Protein 3N90 (pdb70)

Sequence (145 aa):
AFKGGGPYGQGVTRGQDLSGKDFSGQTLIRQDFKTSILRQANFKGAKLLGASFFDADLTGADLSEADLRGADFSLANVTKVNLTNANLEGATMMGNTSFKGSNITGADFTDVPLRDDQRVYLCKVADGVNATTGNATRDTLLCNL

Radius of gyration: 13.89 Å; Cα contacts (8 Å, |Δi|>4): 445; chains: 1; bounding box: 29×41×28 Å

Organism: Arabidopsis thaliana (NCBI:txid3702)

Nearest PDB structures (foldseek):
  3n90-assembly1_A  TM=1.007E+00  e=9.649E-29  Arabidopsis thaliana
  2f3l-assembly1_A  TM=6.763E-01  e=4.168E-11  Crocosphaera subtropica ATCC 51142
  2j8k-assembly1_A  TM=9.699E-01  e=2.467E-06  Nostoc punctiforme
  4yc5-assembly1_A  TM=8.832E-01  e=1.195E-06  synthetic construct
  4ycq-assembly1_A-2  TM=5.828E-01  e=2.005E-07  synthetic construct

Secondary structure (DSSP, 8-state):
-GGGG----HHHHTT-B-TT-B-TT-B-TT-B-TT-B-TT-B-TT-B-TT-B-TT-B-TT-B-TT-B-TT-B-TT-B-TT-B-TT-B-TT-B--SS-B-TT-B-TT-B-TT----HHHHHHHHHH---B-TTT--BHHHHTTTT-

Structure (mmCIF, N/CA/C/O backbone):
data_3N90
#
_entry.id   3N90
#
_cell.length_a   59.064
_cell.length_b   75.444
_cell.length_c   59.901
_cell.angle_alpha   90.00
_cell.angle_beta   90.00
_cell.angle_gamma   90.00
#
_symmetry.space_group_name_H-M   'C 2 2 21'
#
loop_
_entity.id
_entity.type
_entity.pdbx_description
1 polymer 'Thylakoid lumenal 15 kDa protein 1, chloroplastic'
2 non-polymer 'SULFATE ION'
3 water water
#
loop_
_atom_site.group_PDB
_atom_site.id
_atom_site.type_symbol
_atom_site.label_atom_id
_atom_site.label_alt_id
_atom_site.label_comp_id
_atom_site.label_asym_id
_atom_site.label_entity_id
_atom_site.label_seq_id
_atom_site.pdbx_PDB_ins_code
_atom_site.Cartn_x
_atom_site.Cartn_y
_atom_site.Cartn_z
_atom_site.occupancy
_atom_site.B_iso_or_equiv
_atom_site.auth_seq_id
_atom_site.auth_comp_id
_atom_site.auth_asym_id
_atom_site.auth_atom_id
_atom_site.pdbx_PDB_model_num
ATOM 1 N N . ALA A 1 1 ? 7.993 38.694 11.652 1.00 32.57 81 ALA A N 1
ATOM 2 C CA . ALA A 1 1 ? 8.326 37.755 12.775 1.00 31.55 81 ALA A CA 1
ATOM 3 C C . ALA A 1 1 ? 9.633 37.057 12.450 1.00 30.91 81 ALA A C 1
ATOM 4 O O . ALA A 1 1 ? 9.651 36.014 11.755 1.00 30.80 81 ALA A O 1
ATOM 6 N N . PHE A 1 2 ? 10.724 37.651 12.937 1.00 29.57 82 PHE A N 1
ATOM 7 C CA . PHE A 1 2 ? 12.056 37.213 12.567 1.00 28.58 82 PHE A CA 1
ATOM 8 C C . PHE A 1 2 ? 12.250 35.740 12.898 1.00 28.42 82 PHE A C 1
ATOM 9 O O . PHE A 1 2 ? 12.092 35.337 14.065 1.00 27.07 82 PHE A O 1
ATOM 17 N N . LYS A 1 3 ? 12.577 34.946 11.868 1.00 28.32 83 LYS A N 1
ATOM 18 C CA . LYS A 1 3 ? 12.749 33.482 12.001 1.00 28.70 83 LYS A CA 1
ATOM 19 C C . LYS A 1 3 ? 11.558 32.806 12.690 1.00 28.67 83 LYS A C 1
ATOM 20 O O . LYS A 1 3 ? 11.742 31.868 13.483 1.00 28.71 83 LYS A O 1
ATOM 26 N N . GLY A 1 4 ? 10.351 33.299 12.409 1.00 28.69 84 GLY A N 1
ATOM 27 C CA . GLY A 1 4 ? 9.122 32.762 13.010 1.00 29.39 84 GLY A CA 1
ATOM 28 C C . GLY A 1 4 ? 8.823 33.123 14.465 1.00 30.26 84 GLY A C 1
ATOM 29 O O . GLY A 1 4 ? 7.777 32.740 14.990 1.00 30.75 84 GLY A O 1
ATOM 30 N N . GLY A 1 5 ? 9.730 33.829 15.135 1.00 30.80 85 GLY A N 1
ATOM 31 C CA . GLY A 1 5 ? 9.465 34.276 16.504 1.00 31.22 85 GLY A CA 1
ATOM 32 C C . GLY A 1 5 ? 10.419 33.970 17.657 1.00 31.79 85 GLY A C 1
ATOM 33 O O . GLY A 1 5 ? 10.531 34.772 18.583 1.00 32.98 85 GLY A O 1
ATOM 34 N N . GLY A 1 6 ? 11.089 32.827 17.673 1.00 32.22 86 GLY A N 1
ATOM 35 C CA . GLY A 1 6 ? 11.928 32.541 18.865 1.00 32.38 86 GLY A CA 1
ATOM 36 C C . GLY A 1 6 ? 11.153 32.280 20.164 1.00 31.72 86 GLY A C 1
ATOM 37 O O . GLY A 1 6 ? 9.918 32.234 20.136 1.00 32.23 86 GLY A O 1
ATOM 38 N N . PRO A 1 7 ? 11.845 32.207 21.330 1.00 30.61 87 PRO A N 1
ATOM 39 C CA . PRO A 1 7 ? 13.097 32.852 21.775 1.00 29.53 87 PRO A CA 1
ATOM 40 C C . PRO A 1 7 ? 14.304 32.596 20.898 1.00 28.07 87 PRO A C 1
ATOM 41 O O . PRO A 1 7 ? 14.367 31.590 20.170 1.00 27.73 87 PRO A O 1
ATOM 45 N N . TYR A 1 8 ? 15.250 33.523 20.970 1.00 25.57 88 TYR A N 1
ATOM 46 C CA . TYR A 1 8 ? 16.435 33.471 20.153 1.00 24.17 88 TYR A CA 1
ATOM 47 C C . TYR A 1 8 ? 17.643 33.212 21.025 1.00 22.75 88 TYR A C 1
ATOM 48 O O . TYR A 1 8 ? 17.910 33.967 21.989 1.00 22.14 88 TYR A O 1
ATOM 57 N N . GLY A 1 9 ? 18.404 32.176 20.676 1.00 21.08 89 GLY A N 1
ATOM 58 C CA . GLY A 1 9 ? 19.704 31.948 21.301 1.00 19.79 89 GLY A CA 1
ATOM 59 C C . GLY A 1 9 ? 20.591 33.172 21.115 1.00 19.26 89 GLY A C 1
ATOM 60 O O . GLY A 1 9 ? 20.411 33.920 20.159 1.00 19.79 89 GLY A O 1
ATOM 61 N N . GLN A 1 10 ? 21.554 33.377 22.004 1.00 18.88 90 GLN A N 1
ATOM 62 C CA . GLN A 1 10 ? 22.394 34.589 21.938 1.00 19.30 90 GLN A CA 1
ATOM 63 C C . GLN A 1 10 ? 23.228 34.602 20.650 1.00 19.31 90 GLN A C 1
ATOM 64 O O . GLN A 1 10 ? 23.520 35.675 20.097 1.00 19.06 90 GLN A O 1
ATOM 70 N N . GLY A 1 11 ? 23.560 33.405 20.150 1.00 19.27 91 GLY A N 1
ATOM 71 C CA . GLY A 1 11 ? 24.377 33.294 18.911 1.00 19.33 91 GLY A CA 1
ATOM 72 C C . GLY A 1 11 ? 23.669 33.777 17.660 1.00 20.14 91 GLY A C 1
ATOM 73 O O . GLY A 1 11 ? 24.305 34.054 16.621 1.00 20.34 91 GLY A O 1
ATOM 74 N N . VAL A 1 12 ? 22.349 33.899 17.762 1.00 19.01 92 VAL A N 1
ATOM 75 C CA . VAL A 1 12 ? 21.511 34.310 16.673 1.00 19.56 92 VAL A CA 1
ATOM 76 C C . VAL A 1 12 ? 21.588 35.834 16.501 1.00 18.44 92 VAL A C 1
ATOM 77 O O . VAL A 1 12 ? 21.474 36.349 15.392 1.00 19.36 92 VAL A O 1
ATOM 81 N N . THR A 1 13 ? 21.803 36.538 17.615 1.00 17.08 93 THR A N 1
ATOM 82 C CA . THR A 1 13 ? 21.700 37.984 17.621 1.00 14.84 93 THR A CA 1
ATOM 83 C C . THR A 1 13 ? 23.051 38.701 17.798 1.00 15.05 93 THR A C 1
ATOM 84 O O . THR A 1 13 ? 23.185 39.886 17.444 1.00 16.97 93 THR A O 1
ATOM 88 N N . ARG A 1 14 ? 24.056 38.015 18.322 1.00 14.04 94 ARG A N 1
ATOM 89 C CA . ARG A 1 14 ? 25.309 38.695 18.631 1.00 15.41 94 ARG A CA 1
ATOM 90 C C . ARG A 1 14 ? 26.271 38.745 17.425 1.00 15.24 94 ARG A C 1
ATOM 91 O O . ARG A 1 14 ? 26.553 37.697 16.818 1.00 16.22 94 ARG A O 1
ATOM 99 N N . GLY A 1 15 ? 26.786 39.937 17.109 1.00 14.20 95 GLY A N 1
ATOM 100 C CA . GLY A 1 15 ? 27.762 40.122 16.023 1.00 14.64 95 GLY A CA 1
ATOM 101 C C . GLY A 1 15 ? 27.197 39.641 14.689 1.00 14.77 95 GLY A C 1
ATOM 102 O O . GLY A 1 15 ? 27.893 38.961 13.900 1.00 16.53 95 GLY A O 1
ATOM 103 N N . GLN A 1 16 ? 25.929 39.966 14.458 1.00 13.59 96 GLN A N 1
ATOM 104 C CA . GLN A 1 16 ? 25.240 39.555 13.227 1.00 14.43 96 GLN A CA 1
ATOM 105 C C . GLN A 1 16 ? 24.759 40.750 12.419 1.00 14.95 96 GLN A C 1
ATOM 106 O O . GLN A 1 16 ? 24.527 41.831 12.970 1.00 14.63 96 GLN A O 1
ATOM 112 N N . ASP A 1 17 ? 24.596 40.554 11.106 1.00 14.46 97 ASP A N 1
ATOM 113 C CA . ASP A 1 17 ? 23.953 41.569 10.291 1.00 15.32 97 ASP A CA 1
ATOM 114 C C . ASP A 1 17 ? 22.465 41.294 10.267 1.00 16.12 97 ASP A C 1
ATOM 115 O O . ASP A 1 17 ? 22.017 40.346 9.611 1.00 17.37 97 ASP A O 1
ATOM 120 N N . LEU A 1 18 ? 21.713 42.109 11.013 1.00 14.70 98 LEU A N 1
ATOM 121 C CA . LEU A 1 18 ? 20.290 41.969 11.178 1.00 15.54 98 LEU A CA 1
ATOM 122 C C . LEU A 1 18 ? 19.585 43.222 10.687 1.00 15.46 98 LEU A C 1
ATOM 123 O O . LEU A 1 18 ? 18.503 43.579 11.159 1.00 15.49 98 LEU A O 1
ATOM 128 N N . SER A 1 19 ? 20.173 43.890 9.698 1.00 16.18 99 SER A N 1
ATOM 129 C CA . SER A 1 19 ? 19.516 45.062 9.136 1.00 16.80 99 SER A CA 1
ATOM 130 C C . SER A 1 19 ? 18.103 44.678 8.628 1.00 17.53 99 SER A C 1
ATOM 131 O O . SER A 1 19 ? 17.907 43.583 8.064 1.00 18.53 99 SER A O 1
ATOM 134 N N . GLY A 1 20 ? 17.144 45.566 8.876 1.00 18.10 100 GLY A N 1
ATOM 135 C CA . GLY A 1 20 ? 15.786 45.458 8.363 1.00 19.24 100 GLY A CA 1
ATOM 136 C C . GLY A 1 20 ? 14.993 44.315 8.958 1.00 19.47 100 GLY A C 1
ATOM 137 O O . GLY A 1 20 ? 13.915 43.998 8.446 1.00 20.54 100 GLY A O 1
ATOM 138 N N . LYS A 1 21 ? 15.490 43.695 10.037 1.00 17.86 101 LYS A N 1
ATOM 139 C CA . LYS A 1 21 ? 14.789 42.553 10.611 1.00 17.87 101 LYS A CA 1
ATOM 140 C C . LYS A 1 21 ? 13.671 42.989 11.553 1.00 18.48 101 LYS A C 1
ATOM 141 O O . LYS A 1 21 ? 13.750 44.062 12.198 1.00 17.51 101 LYS A O 1
ATOM 147 N N . ASP A 1 22 ? 12.610 42.182 11.606 1.00 18.44 102 ASP A N 1
ATOM 148 C CA . ASP A 1 22 ? 11.437 42.564 12.390 1.00 18.93 102 ASP A CA 1
ATOM 149 C C . ASP A 1 22 ? 11.360 41.816 13.713 1.00 17.83 102 ASP A C 1
ATOM 150 O O . ASP A 1 22 ? 11.077 40.627 13.765 1.00 17.85 102 ASP A O 1
ATOM 155 N N . PHE A 1 23 ? 11.666 42.536 14.797 1.00 16.89 103 PHE A N 1
ATOM 156 C CA . PHE A 1 23 ? 11.583 42.010 16.139 1.00 15.76 103 PHE A CA 1
ATOM 157 C C . PHE A 1 23 ? 10.419 42.645 16.935 1.00 16.24 103 PHE A C 1
ATOM 158 O O . PHE A 1 23 ? 10.388 42.544 18.155 1.00 14.73 103 PHE A O 1
ATOM 166 N N . SER A 1 24 ? 9.489 43.290 16.244 1.00 16.59 104 SER A N 1
ATOM 167 C CA . SER A 1 24 ? 8.444 44.083 16.918 1.00 17.19 104 SER A CA 1
ATOM 168 C C . SER A 1 24 ? 7.622 43.203 17.867 1.00 18.30 104 SER A C 1
ATOM 169 O O . SER A 1 24 ? 7.273 42.066 17.530 1.00 18.27 104 SER A O 1
ATOM 172 N N . GLY A 1 25 ? 7.372 43.707 19.070 1.00 18.96 105 GLY A N 1
ATOM 173 C CA . GLY A 1 25 ? 6.575 43.001 20.104 1.00 19.48 105 GLY A CA 1
ATOM 174 C C . GLY A 1 25 ? 7.182 41.771 20.765 1.00 19.97 105 GLY A C 1
ATOM 175 O O . GLY A 1 25 ? 6.534 41.107 21.613 1.00 21.12 105 GLY A O 1
ATOM 176 N N . GLN A 1 26 ? 8.415 41.442 20.413 1.00 19.82 106 GLN A N 1
ATOM 177 C CA . GLN A 1 26 ? 9.012 40.214 20.896 0.50 19.08 106 GLN A CA 1
ATOM 178 C C . GLN A 1 26 ? 9.619 40.354 22.263 1.00 19.58 106 GLN A C 1
ATOM 179 O O . GLN A 1 26 ? 10.042 41.450 22.659 1.00 19.29 106 GLN A O 1
ATOM 185 N N . THR A 1 27 ? 9.664 39.232 22.986 1.00 19.73 107 THR A N 1
ATOM 186 C CA . THR A 1 27 ? 10.313 39.176 24.272 1.00 19.52 107 THR A CA 1
ATOM 187 C C . THR A 1 27 ? 11.773 38.898 24.053 1.00 18.00 107 THR A C 1
ATOM 188 O O . THR A 1 27 ? 12.157 37.802 23.604 1.00 18.23 107 THR A O 1
ATOM 192 N N . LEU A 1 28 ? 12.594 39.923 24.334 1.00 15.73 108 LEU A N 1
ATOM 193 C CA . LEU A 1 28 ? 14.032 39.871 24.138 1.00 14.87 108 LEU A CA 1
ATOM 194 C C . LEU A 1 28 ? 14.804 40.335 25.390 1.00 14.78 108 LEU A C 1
ATOM 195 O O . LEU A 1 28 ? 15.785 41.069 25.304 1.00 12.86 108 LEU A O 1
ATOM 200 N N . ILE A 1 29 ? 14.360 39.865 26.545 1.00 13.49 109 ILE A N 1
ATOM 201 C CA . ILE A 1 29 ? 14.982 40.245 27.798 1.00 14.47 109 ILE A CA 1
ATOM 202 C C . ILE A 1 29 ? 16.429 39.793 27.795 1.00 12.97 109 ILE A C 1
ATOM 203 O O . ILE A 1 29 ? 16.724 38.619 27.580 1.00 13.74 109 ILE A O 1
ATOM 208 N N . ARG A 1 30 ? 17.356 40.727 28.012 1.00 12.25 110 ARG A N 1
ATOM 209 C CA . ARG A 1 30 ? 18.774 40.405 28.072 1.00 11.50 110 ARG A CA 1
ATOM 210 C C . ARG A 1 30 ? 19.334 39.727 26.799 1.00 10.91 110 ARG A C 1
ATOM 211 O O . ARG A 1 30 ? 20.365 39.099 26.845 1.00 14.18 110 ARG A O 1
ATOM 219 N N . GLN A 1 31 ? 18.643 39.954 25.686 1.00 11.75 111 GLN A N 1
ATOM 220 C CA . GLN A 1 31 ? 19.155 39.558 24.370 1.00 11.85 111 GLN A CA 1
ATOM 221 C C . GLN A 1 31 ? 20.489 40.273 24.088 1.00 12.30 111 GLN A C 1
ATOM 222 O O . GLN A 1 31 ? 20.654 41.488 24.387 1.00 12.03 111 GLN A O 1
ATOM 228 N N . ASP A 1 32 ? 21.440 39.517 23.519 1.00 12.30 112 ASP A N 1
ATOM 229 C CA . AS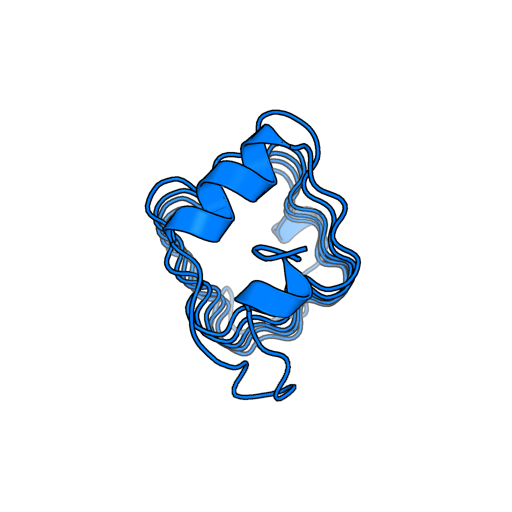P A 1 32 ? 22.784 40.013 23.232 1.00 12.57 112 ASP A CA 1
ATOM 230 C C . ASP A 1 32 ? 22.838 40.455 21.747 1.00 11.48 112 ASP A C 1
ATOM 231 O O . ASP A 1 32 ? 22.945 39.637 20.853 1.00 12.91 112 ASP A O 1
ATOM 236 N N . PHE A 1 33 ? 22.731 41.750 21.508 1.00 10.26 113 PHE A N 1
ATOM 237 C CA . PHE A 1 33 ? 22.953 42.309 20.170 1.00 9.83 113 PHE A CA 1
ATOM 238 C C . PHE A 1 33 ? 24.288 43.062 20.100 1.00 9.74 113 PHE A C 1
ATOM 239 O O . PHE A 1 33 ? 24.437 43.981 19.266 1.00 9.93 113 PHE A O 1
ATOM 247 N N . LYS A 1 34 ? 25.259 42.702 20.944 1.00 10.09 114 LYS A N 1
ATOM 248 C CA . LYS A 1 34 ? 26.564 43.368 20.891 1.00 10.66 114 LYS A CA 1
ATOM 249 C C . LYS A 1 34 ? 27.160 43.312 19.479 1.00 10.88 114 LYS A C 1
ATOM 250 O O . LYS A 1 34 ? 27.193 42.241 18.870 1.00 10.46 114 LYS A O 1
ATOM 256 N N . THR A 1 35 ? 27.593 44.475 19.007 1.00 11.22 115 THR A N 1
ATOM 257 C CA . THR A 1 35 ? 28.268 44.687 17.719 1.00 11.44 115 THR A CA 1
ATOM 258 C C . THR A 1 35 ? 27.480 44.051 16.557 1.00 11.74 115 THR A C 1
ATOM 259 O O . THR A 1 35 ? 28.074 43.560 15.572 1.00 11.62 115 THR A O 1
ATOM 263 N N . SER A 1 36 ? 26.150 44.069 16.676 1.00 10.39 116 SER A N 1
ATOM 264 C CA . SER A 1 36 ? 25.332 43.716 15.517 1.00 9.95 116 SER A CA 1
ATOM 265 C C . SER A 1 36 ? 24.960 44.929 14.676 1.00 10.08 116 SER A C 1
ATOM 266 O O . SER A 1 36 ? 24.981 46.076 15.141 1.00 9.46 116 SER A O 1
ATOM 269 N N . ILE A 1 37 ? 24.610 44.663 13.403 1.00 9.21 117 ILE A N 1
ATOM 270 C CA . ILE A 1 37 ? 24.081 45.703 12.538 1.00 10.67 117 ILE A CA 1
ATOM 271 C C . ILE A 1 37 ? 22.565 45.572 12.547 1.00 10.86 117 ILE A C 1
ATOM 272 O O . ILE A 1 37 ? 22.007 44.504 12.254 1.00 10.51 117 ILE A O 1
ATOM 277 N N . LEU A 1 38 ? 21.905 46.644 12.957 1.00 10.30 118 LEU A N 1
ATOM 278 C CA . LEU A 1 38 ? 20.463 46.672 13.162 1.00 10.28 118 LEU A CA 1
ATOM 279 C C . LEU A 1 38 ? 19.811 47.855 12.449 1.00 11.37 118 LEU A C 1
ATOM 280 O O . LEU A 1 38 ? 18.809 48.418 12.936 1.00 12.51 118 LEU A O 1
ATOM 285 N N . ARG A 1 39 ? 20.422 48.284 11.327 1.00 12.26 119 ARG A N 1
ATOM 286 C CA . ARG A 1 39 ? 19.888 49.414 10.597 1.00 14.39 119 ARG A CA 1
ATOM 287 C C . ARG A 1 39 ? 18.490 49.076 10.123 1.00 13.73 119 ARG A C 1
ATOM 288 O O . ARG A 1 39 ? 18.242 47.966 9.593 1.00 15.17 119 ARG A O 1
ATOM 296 N N . GLN A 1 40 ? 17.595 50.029 10.344 1.00 15.38 120 GLN A N 1
ATOM 297 C CA . GLN A 1 40 ? 16.167 49.897 10.022 1.00 17.10 120 GLN A CA 1
ATOM 298 C C . GLN A 1 40 ? 15.445 48.723 10.680 1.00 16.67 120 GLN A C 1
ATOM 299 O O . GLN A 1 40 ? 14.390 48.303 10.198 1.00 17.52 120 GLN A O 1
ATOM 305 N N . ALA A 1 41 ? 16.007 48.162 11.754 1.00 15.81 121 ALA A N 1
ATOM 306 C CA . ALA A 1 41 ? 15.381 47.026 12.416 1.00 14.88 121 ALA A CA 1
ATOM 307 C C . ALA A 1 41 ? 14.141 47.532 13.120 1.00 14.19 121 ALA A C 1
ATOM 308 O O . ALA A 1 41 ? 14.093 48.687 13.523 1.00 14.22 121 ALA A O 1
ATOM 310 N N . ASN A 1 42 ? 13.163 46.650 13.282 1.00 14.75 122 ASN A N 1
ATOM 311 C CA . ASN A 1 42 ? 11.918 46.972 13.961 1.00 14.42 122 ASN A CA 1
ATOM 312 C C . ASN A 1 42 ? 11.848 46.334 15.345 1.00 13.98 122 ASN A C 1
ATOM 313 O O . ASN A 1 42 ? 11.702 45.112 15.476 1.00 13.68 122 ASN A O 1
ATOM 318 N N . PHE A 1 43 ? 12.012 47.156 16.385 1.00 13.01 123 PHE A N 1
ATOM 319 C CA . PHE A 1 43 ? 11.820 46.701 17.775 1.00 13.09 123 PHE A CA 1
ATOM 320 C C . PHE A 1 43 ? 10.601 47.352 18.424 1.00 13.32 123 PHE A C 1
ATOM 321 O O . PHE A 1 43 ? 10.555 47.472 19.633 1.00 12.88 123 PHE A O 1
ATOM 329 N N . LYS A 1 44 ? 9.632 47.795 17.630 1.00 13.84 124 LYS A N 1
ATOM 330 C CA . LYS A 1 44 ? 8.509 48.543 18.224 1.00 14.77 124 LYS A CA 1
ATOM 331 C C . LYS A 1 44 ? 7.808 47.704 19.283 1.00 14.86 124 LYS A C 1
ATOM 332 O O . LYS A 1 44 ? 7.452 46.558 19.016 1.00 15.77 124 LYS A O 1
ATOM 338 N N . GLY A 1 45 ? 7.670 48.243 20.492 1.00 15.17 125 GLY A N 1
ATOM 339 C CA . GLY A 1 45 ? 7.035 47.528 21.616 1.00 14.83 125 GLY A CA 1
ATOM 340 C C . GLY A 1 45 ? 7.713 46.262 22.081 1.00 15.56 125 GLY A C 1
ATOM 341 O O . GLY A 1 45 ? 7.104 45.449 22.802 1.00 16.23 125 GLY A O 1
ATOM 342 N N . ALA A 1 46 ? 8.971 46.053 21.664 1.00 15.00 126 ALA A N 1
ATOM 343 C CA . ALA A 1 46 ? 9.714 44.903 22.130 1.00 14.73 126 ALA A CA 1
ATOM 344 C C . ALA A 1 46 ? 10.046 45.027 23.627 1.00 15.27 126 ALA A C 1
ATOM 345 O O . ALA A 1 46 ? 10.113 46.135 24.181 1.00 15.07 126 ALA A O 1
ATOM 347 N N . LYS A 1 47 ? 10.232 43.888 24.276 1.00 15.92 127 LYS A N 1
ATOM 348 C CA . LYS A 1 47 ? 10.628 43.878 25.669 1.00 15.77 127 LYS A CA 1
ATOM 349 C C . LYS A 1 47 ? 12.115 43.549 25.714 1.00 15.48 127 LYS A C 1
ATOM 350 O O . LYS A 1 47 ? 12.559 42.416 25.435 1.00 16.42 127 LYS A O 1
ATOM 356 N N . LEU A 1 48 ? 12.901 44.584 26.015 1.00 14.00 128 LEU A N 1
ATOM 357 C CA . LEU A 1 48 ? 14.353 44.497 25.912 1.00 12.14 128 LEU A CA 1
ATOM 358 C C . LEU A 1 48 ? 15.047 44.852 27.243 1.00 12.73 128 LEU A C 1
ATOM 359 O O . LEU A 1 48 ? 16.167 45.400 27.262 1.00 11.73 128 LEU A O 1
ATOM 364 N N . LEU A 1 49 ? 14.386 44.547 28.356 1.00 12.42 129 LEU A N 1
ATOM 365 C CA . LEU A 1 49 ? 15.009 44.790 29.627 1.00 13.37 129 LEU A CA 1
ATOM 366 C C . LEU A 1 49 ? 16.408 44.166 29.670 1.00 12.97 129 LEU A C 1
ATOM 367 O O . LEU A 1 49 ? 16.566 42.970 29.413 1.00 14.19 129 LEU A O 1
ATOM 372 N N . GLY A 1 50 ? 17.423 44.961 29.988 1.00 11.23 130 GLY A N 1
ATOM 373 C CA . GLY A 1 50 ? 18.794 44.390 30.209 1.00 12.39 130 GLY A CA 1
ATOM 374 C C . GLY A 1 50 ? 19.502 43.902 28.933 1.00 10.70 130 GLY A C 1
ATOM 375 O O . GLY A 1 50 ? 20.605 43.341 29.001 1.00 12.86 130 GLY A O 1
ATOM 376 N N . ALA A 1 51 ? 18.898 44.195 27.779 1.00 11.29 131 ALA A N 1
ATOM 377 C CA . ALA A 1 51 ? 19.480 43.782 26.472 1.00 11.52 131 ALA A CA 1
ATOM 378 C C . ALA A 1 51 ? 20.786 44.534 26.240 1.00 11.99 131 ALA A C 1
ATOM 379 O O . ALA A 1 51 ? 20.946 45.641 26.762 1.00 13.03 131 ALA A O 1
ATOM 381 N N . SER A 1 52 ? 21.720 43.966 25.467 1.00 11.37 132 SER A N 1
ATOM 382 C CA . SER A 1 52 ? 22.959 44.670 25.146 1.00 11.09 132 SER A CA 1
ATOM 383 C C . SER A 1 52 ? 22.907 45.121 23.686 1.00 10.51 132 SER A C 1
ATOM 384 O O . SER A 1 52 ? 22.741 44.281 22.800 1.00 10.93 132 SER A O 1
ATOM 387 N N . PHE A 1 53 ? 23.035 46.417 23.479 1.00 9.49 133 PHE A N 1
ATOM 388 C CA . PHE A 1 53 ? 23.287 47.003 22.106 1.00 9.46 133 PHE A CA 1
ATOM 389 C C . PHE A 1 53 ? 24.703 47.598 22.072 1.00 8.96 133 PHE A C 1
ATOM 390 O O . PHE A 1 53 ? 24.980 48.529 21.311 1.00 10.38 133 PHE A O 1
ATOM 398 N N . PHE A 1 54 ? 25.601 47.002 22.850 1.00 9.31 134 PHE A N 1
ATOM 399 C CA . PHE A 1 54 ? 26.960 47.499 22.985 1.00 10.07 134 PHE A CA 1
ATOM 400 C C . PHE A 1 54 ? 27.656 47.575 21.605 1.00 10.51 134 PHE A C 1
ATOM 401 O O . PHE A 1 54 ? 27.854 46.548 20.963 1.00 10.76 134 PHE A O 1
ATOM 409 N N . ASP A 1 55 ? 27.993 48.783 21.160 1.00 11.42 135 ASP A N 1
ATOM 410 C CA . ASP A 1 55 ? 28.632 48.980 19.841 1.00 11.53 135 ASP A CA 1
ATOM 411 C C . ASP A 1 55 ? 27.804 48.426 18.673 1.00 11.05 135 ASP A C 1
ATOM 412 O O . ASP A 1 55 ? 28.384 48.107 17.615 1.00 11.48 135 ASP A O 1
ATOM 417 N N . ALA A 1 56 ? 26.491 48.291 18.857 1.00 10.85 136 ALA A N 1
ATOM 418 C CA . ALA A 1 56 ? 25.577 47.992 17.740 1.00 10.02 136 ALA A CA 1
ATOM 419 C C . ALA A 1 56 ? 25.339 49.208 16.855 1.00 10.29 136 ALA A C 1
ATOM 420 O O . ALA A 1 56 ? 25.532 50.350 17.267 1.00 12.34 136 ALA A O 1
ATOM 422 N N . ASP A 1 57 ? 24.914 48.957 15.627 1.00 10.58 137 ASP A N 1
ATOM 423 C CA . ASP A 1 57 ? 24.499 50.038 14.739 1.00 10.63 137 ASP A CA 1
ATOM 424 C C . ASP A 1 57 ? 23.000 50.005 14.597 1.00 10.68 137 ASP A C 1
ATOM 425 O O . ASP A 1 57 ? 22.425 49.097 13.989 1.00 9.91 137 ASP A O 1
ATOM 430 N N . LEU A 1 58 ? 22.352 50.992 15.213 1.00 11.12 138 LEU A N 1
ATOM 431 C CA . LEU A 1 58 ? 20.889 51.021 15.255 1.00 12.10 138 LEU A CA 1
ATOM 432 C C . LEU A 1 58 ? 20.286 52.023 14.271 1.00 12.55 138 LEU A C 1
ATOM 433 O O . LEU A 1 58 ? 19.091 52.351 14.358 1.00 12.14 138 LEU A O 1
ATOM 438 N N . THR A 1 59 ? 21.103 52.518 13.348 1.00 11.51 139 THR A N 1
ATOM 439 C CA . THR A 1 59 ? 20.694 53.647 12.532 1.00 12.80 139 THR A CA 1
ATOM 440 C C . THR A 1 59 ? 19.305 53.425 11.916 1.00 12.46 139 THR A C 1
ATOM 441 O O . THR A 1 59 ? 19.071 52.394 11.266 1.00 13.32 139 THR A O 1
ATOM 445 N N . GLY A 1 60 ? 18.374 54.349 12.158 1.00 12.26 140 GLY A N 1
ATOM 446 C CA . GLY A 1 60 ? 17.017 54.226 11.578 1.00 13.97 140 GLY A CA 1
ATOM 447 C 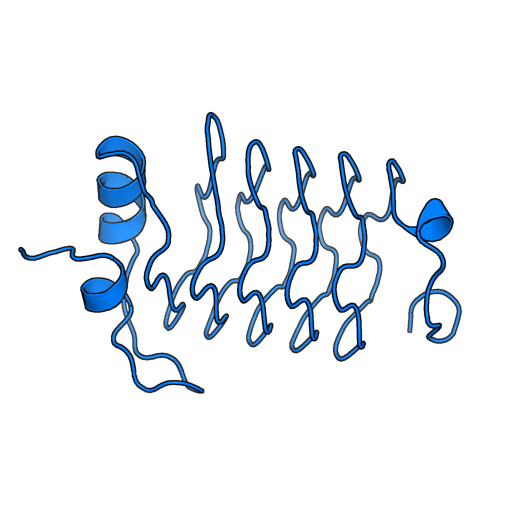C . GLY A 1 60 ? 16.072 53.180 12.150 1.00 13.88 140 GLY A C 1
ATOM 448 O O . GLY A 1 60 ? 14.971 52.944 11.600 1.00 13.86 140 GLY A O 1
ATOM 449 N N . ALA A 1 61 ? 16.500 52.539 13.244 1.00 13.33 141 ALA A N 1
ATOM 450 C CA . ALA A 1 61 ? 15.690 51.501 13.870 1.00 13.42 141 ALA A CA 1
ATOM 451 C C . ALA A 1 61 ? 14.453 52.119 14.522 1.00 13.83 141 ALA A C 1
ATOM 452 O O . ALA A 1 61 ? 14.475 53.297 14.901 1.00 16.07 141 ALA A O 1
ATOM 454 N N . ASP A 1 62 ? 13.403 51.320 14.660 1.00 14.41 142 ASP A N 1
ATOM 455 C CA . ASP A 1 62 ? 12.219 51.687 15.453 1.00 15.44 142 ASP A CA 1
ATOM 456 C C . ASP A 1 62 ? 12.255 51.048 16.846 1.00 15.34 142 ASP A C 1
ATOM 457 O O . ASP A 1 62 ? 12.041 49.845 17.003 1.00 15.41 142 ASP A O 1
ATOM 462 N N . LEU A 1 63 ? 12.594 51.839 17.856 1.00 14.55 143 LEU A N 1
ATOM 463 C CA . LEU A 1 63 ? 12.495 51.362 19.234 1.00 14.11 143 LEU A CA 1
ATOM 464 C C . LEU A 1 63 ? 11.285 52.000 19.997 1.00 14.09 143 LEU A C 1
ATOM 465 O O . LEU A 1 63 ? 11.243 52.029 21.241 1.00 15.41 143 LEU A O 1
ATOM 470 N N . SER A 1 64 ? 10.338 52.540 19.242 1.00 14.82 144 SER A N 1
ATOM 471 C CA . SER A 1 64 ? 9.184 53.224 19.860 1.00 16.07 144 SER A CA 1
ATOM 472 C C . SER A 1 64 ? 8.424 52.262 20.773 1.00 16.21 144 SER A C 1
ATOM 473 O O . SER A 1 64 ? 8.312 51.075 20.462 1.00 17.07 144 SER A O 1
ATOM 476 N N . GLU A 1 65 ? 8.011 52.762 21.934 1.00 16.60 145 GLU A N 1
ATOM 477 C CA . GLU A 1 65 ? 7.272 51.991 22.947 1.00 18.31 145 GLU A CA 1
ATOM 478 C C . GLU A 1 65 ? 7.993 50.735 23.474 1.00 17.97 145 GLU A C 1
ATOM 479 O O . GLU A 1 65 ? 7.388 49.860 24.119 1.00 18.22 145 GLU A O 1
ATOM 485 N N . ALA A 1 66 ? 9.293 50.642 23.204 1.00 16.71 146 ALA A N 1
ATOM 486 C CA . ALA A 1 66 ? 10.087 49.546 23.726 1.00 15.89 146 ALA A CA 1
ATOM 487 C C . ALA A 1 66 ? 10.366 49.678 25.222 1.00 15.69 146 ALA A C 1
ATOM 488 O O . ALA A 1 66 ? 10.523 50.789 25.741 1.00 16.12 146 ALA A O 1
ATOM 490 N N . ASP A 1 67 ? 10.443 48.536 25.905 1.00 14.99 147 ASP A N 1
ATOM 491 C CA . ASP A 1 67 ? 10.950 48.452 27.267 1.00 14.69 147 ASP A CA 1
ATOM 492 C C . ASP A 1 67 ? 12.454 48.254 27.193 1.00 13.63 147 ASP A C 1
ATOM 493 O O . ASP A 1 67 ? 12.924 47.181 26.847 1.00 13.62 147 ASP A O 1
ATOM 498 N N . LEU A 1 68 ? 13.219 49.328 27.446 1.00 13.13 148 LEU A N 1
ATOM 499 C CA . LEU A 1 68 ? 14.688 49.312 27.377 1.00 13.10 148 LEU A CA 1
ATOM 500 C C . LEU A 1 68 ? 15.322 49.488 28.764 1.00 13.21 148 LEU A C 1
ATOM 501 O O . LEU A 1 68 ? 16.468 49.888 28.881 1.00 12.87 148 LEU A O 1
ATOM 506 N N . ARG A 1 69 ? 14.571 49.195 29.829 1.00 13.34 149 ARG A N 1
ATOM 507 C CA . ARG A 1 69 ? 15.133 49.365 31.159 1.00 14.24 149 ARG A CA 1
ATOM 508 C C . ARG A 1 69 ? 16.423 48.590 31.328 1.00 13.29 149 ARG A C 1
ATOM 509 O O . ARG A 1 69 ? 16.499 47.376 31.057 1.00 13.30 149 ARG A O 1
ATOM 517 N N . GLY A 1 70 ? 17.479 49.277 31.759 1.00 12.55 150 GLY A N 1
ATOM 518 C CA . GLY A 1 70 ? 18.752 48.666 32.044 1.00 12.47 150 GLY A CA 1
ATOM 519 C C . GLY A 1 70 ? 19.543 48.183 30.813 1.00 11.78 150 GLY A C 1
ATOM 520 O O . GLY A 1 70 ? 20.590 47.522 30.943 1.00 13.31 150 GLY A O 1
ATOM 521 N N . ALA A 1 71 ? 19.045 48.524 29.621 1.00 11.37 151 ALA A 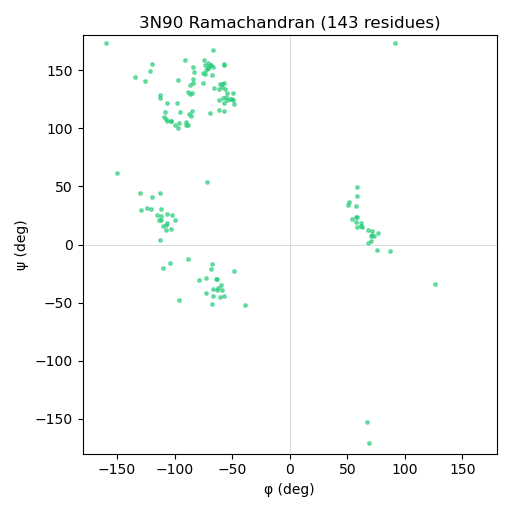N 1
ATOM 522 C CA . ALA A 1 71 ? 19.762 48.115 28.401 1.00 11.46 151 ALA A CA 1
ATOM 523 C C . ALA A 1 71 ? 21.048 48.892 28.248 1.00 12.29 151 ALA A C 1
ATOM 524 O O . ALA A 1 71 ? 21.160 50.030 28.742 1.00 12.84 151 ALA A O 1
ATOM 526 N N . ASP A 1 72 ? 21.991 48.301 27.513 1.00 12.84 152 ASP A N 1
ATOM 527 C CA . ASP A 1 72 ? 23.286 48.955 27.328 1.00 12.06 152 ASP A CA 1
ATOM 528 C C . ASP A 1 72 ? 23.410 49.473 25.899 1.00 12.93 152 ASP A C 1
ATOM 529 O O . ASP A 1 72 ? 23.453 48.669 24.957 1.00 11.30 152 ASP A O 1
ATOM 534 N N . PHE A 1 73 ? 23.462 50.798 25.744 1.00 11.65 153 PHE A N 1
ATOM 535 C CA . PHE A 1 73 ? 23.659 51.380 24.433 1.00 12.51 153 PHE A CA 1
ATOM 536 C C . PHE A 1 73 ? 25.077 51.970 24.315 1.00 12.07 153 PHE A C 1
ATOM 537 O O . PHE A 1 73 ? 25.343 52.768 23.421 1.00 12.19 153 PHE A O 1
ATOM 545 N N . SER A 1 74 ? 25.972 51.587 25.211 1.00 11.54 154 SER A N 1
ATOM 546 C CA . SER A 1 74 ? 27.325 52.164 25.165 1.00 12.10 154 SER A CA 1
ATOM 547 C C . SER A 1 74 ? 27.928 51.930 23.788 1.00 11.85 154 SER A C 1
ATOM 548 O O . SER A 1 74 ? 27.835 50.831 23.272 1.00 11.41 154 SER A O 1
ATOM 551 N N . LEU A 1 75 ? 28.524 52.984 23.228 1.00 12.27 155 LEU A N 1
ATOM 552 C CA . LEU A 1 75 ? 29.242 52.938 21.920 1.00 12.69 155 LEU A CA 1
ATOM 553 C C . LEU A 1 75 ? 28.331 52.697 20.722 1.00 13.43 155 LEU A C 1
ATOM 554 O O . LEU A 1 75 ? 28.823 52.589 19.587 1.00 13.88 155 LEU A O 1
ATOM 559 N N . ALA A 1 76 ? 27.028 52.575 20.958 1.00 13.35 156 ALA A N 1
ATOM 560 C CA . ALA A 1 76 ? 26.095 52.310 19.865 1.00 12.74 156 ALA A CA 1
ATOM 561 C C . ALA A 1 76 ? 25.892 53.536 18.981 1.00 13.79 156 ALA A C 1
ATOM 562 O O . ALA A 1 76 ? 25.968 54.703 19.440 1.00 13.17 156 ALA A O 1
ATOM 564 N N . ASN A 1 77 ? 25.617 53.247 17.718 1.00 13.24 157 ASN A N 1
ATOM 565 C CA . ASN A 1 77 ? 25.144 54.248 16.766 1.00 14.36 157 ASN A CA 1
ATOM 566 C C . ASN A 1 77 ? 23.610 54.257 16.832 1.00 13.39 157 ASN A C 1
ATOM 567 O O . ASN A 1 77 ? 22.949 53.363 16.314 1.00 14.11 157 ASN A O 1
ATOM 572 N N . VAL A 1 78 ? 23.065 55.256 17.501 1.00 14.21 158 VAL A N 1
ATOM 573 C CA . VAL A 1 78 ? 21.630 55.380 17.687 1.00 14.88 158 VAL A CA 1
ATOM 574 C C . VAL A 1 78 ? 21.134 56.598 16.916 1.00 16.00 158 VAL A C 1
ATOM 575 O O . VAL A 1 78 ? 20.350 57.405 17.423 1.00 16.60 158 VAL A O 1
ATOM 579 N N . THR A 1 79 ? 21.621 56.746 15.688 1.00 15.71 159 THR A N 1
ATOM 580 C CA . THR A 1 79 ? 21.246 57.903 14.874 1.00 17.01 159 THR A CA 1
ATOM 581 C C . THR A 1 79 ? 19.920 57.648 14.175 1.00 17.05 159 THR A C 1
ATOM 582 O O . THR A 1 79 ? 19.671 56.556 13.675 1.00 15.91 159 THR A O 1
ATOM 586 N N . LYS A 1 80 ? 19.056 58.664 14.133 1.00 17.55 160 LYS A N 1
ATOM 587 C CA . LYS A 1 80 ? 17.781 58.563 13.392 1.00 19.08 160 LYS A CA 1
ATOM 588 C C . LYS A 1 80 ? 16.870 57.402 13.837 1.00 17.56 160 LYS A C 1
ATOM 589 O O . LYS A 1 80 ? 16.113 56.831 13.047 1.00 18.68 160 LYS A O 1
ATOM 595 N N . VAL A 1 81 ? 16.932 57.108 15.125 1.00 16.43 161 VAL A N 1
ATOM 596 C CA . VAL A 1 81 ? 16.186 56.018 15.719 1.00 16.34 161 VAL A CA 1
ATOM 597 C C . VAL A 1 81 ? 14.931 56.615 16.314 1.00 16.67 161 VAL A C 1
ATOM 598 O O . VAL A 1 81 ? 14.978 57.697 16.882 1.00 17.35 161 VA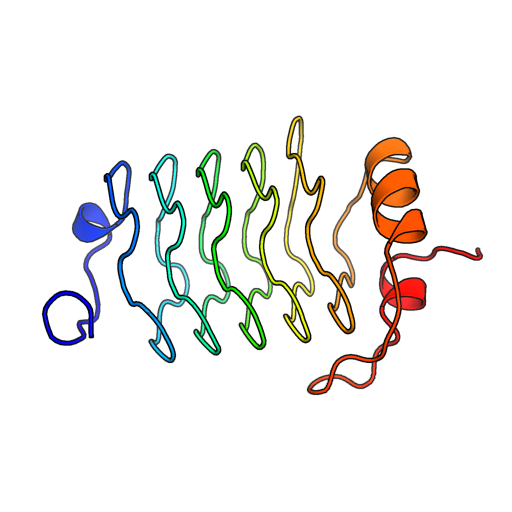L A O 1
ATOM 602 N N . ASN A 1 82 ? 13.818 55.899 16.194 1.00 16.31 162 ASN A N 1
ATOM 603 C CA . ASN A 1 82 ? 12.599 56.327 16.832 1.00 16.84 162 ASN A CA 1
ATOM 604 C C . ASN A 1 82 ? 12.552 55.778 18.250 1.00 16.19 162 ASN A C 1
ATOM 605 O O . ASN A 1 82 ? 12.507 54.554 18.460 1.00 16.74 162 ASN A O 1
ATOM 610 N N . LEU A 1 83 ? 12.644 56.685 19.223 1.00 15.54 163 LEU A N 1
ATOM 611 C CA . LEU A 1 83 ? 12.543 56.306 20.622 1.00 15.25 163 LEU A CA 1
ATOM 612 C C . LEU A 1 83 ? 11.282 56.867 21.332 1.00 15.99 163 LEU A C 1
ATOM 613 O O . LEU A 1 83 ? 11.239 56.933 22.562 1.00 15.74 163 LEU A O 1
ATOM 618 N N . THR A 1 84 ? 10.280 57.215 20.539 1.00 17.70 164 THR A N 1
ATOM 619 C CA . THR A 1 84 ? 9.018 57.740 21.070 1.00 18.90 164 THR A CA 1
ATOM 620 C C . THR A 1 84 ? 8.453 56.753 22.085 1.00 18.92 164 THR A C 1
ATOM 621 O O . THR A 1 84 ? 8.282 55.551 21.776 1.00 17.88 164 THR A O 1
ATOM 625 N N . ASN A 1 85 ? 8.210 57.256 23.296 1.00 19.76 165 ASN A N 1
ATOM 626 C CA . ASN A 1 85 ? 7.653 56.502 24.411 1.00 19.74 165 ASN A CA 1
ATOM 627 C C . ASN A 1 85 ? 8.483 55.312 24.915 1.00 19.11 165 ASN A C 1
ATOM 628 O O . ASN A 1 85 ? 7.980 54.465 25.657 1.00 19.46 165 ASN A O 1
ATOM 633 N N . ALA A 1 86 ? 9.755 55.258 24.536 1.00 17.41 166 ALA A N 1
ATOM 634 C CA . ALA A 1 86 ? 10.607 54.182 24.953 1.00 16.20 166 ALA A CA 1
ATOM 635 C C . ALA A 1 86 ? 10.990 54.403 26.409 1.00 16.24 166 ALA A C 1
ATOM 636 O O . ALA A 1 86 ? 11.244 55.556 26.839 1.00 17.46 166 ALA A O 1
ATOM 638 N N . ASN A 1 87 ? 11.005 53.331 27.176 1.00 14.58 167 ASN A N 1
ATOM 639 C CA . ASN A 1 87 ? 11.434 53.420 28.566 1.00 16.01 167 ASN A CA 1
ATOM 640 C C . ASN A 1 87 ? 12.912 53.027 28.717 1.00 14.77 167 ASN A C 1
ATOM 641 O O . ASN A 1 87 ? 13.285 51.849 28.610 1.00 14.92 167 ASN A O 1
ATOM 646 N N . LEU A 1 88 ? 13.789 54.027 28.900 1.00 14.60 168 LEU A N 1
ATOM 647 C CA . LEU A 1 88 ? 15.207 53.720 29.121 1.00 14.20 168 LEU A CA 1
ATOM 648 C C . LEU A 1 88 ? 15.642 53.760 30.578 1.00 15.61 168 LEU A C 1
ATOM 649 O O . LEU A 1 88 ? 16.817 53.907 30.865 1.00 14.31 168 LEU A O 1
ATOM 654 N N . GLU A 1 89 ? 14.688 53.635 31.508 1.00 15.98 169 GLU A N 1
ATOM 655 C CA . GLU A 1 89 ? 15.060 53.747 32.912 1.00 17.97 169 GLU A CA 1
ATOM 656 C C . GLU A 1 89 ? 16.277 52.884 33.253 1.00 17.31 169 GLU A C 1
ATOM 657 O O . GLU A 1 89 ? 16.282 51.648 33.053 1.00 17.16 169 GLU A O 1
ATOM 663 N N . GLY A 1 90 ? 17.345 53.525 33.738 1.00 16.39 170 GLY A N 1
ATOM 664 C CA . GLY A 1 90 ? 18.539 52.816 34.176 1.00 16.57 170 GLY A CA 1
ATOM 665 C C . GLY A 1 90 ? 19.417 52.180 33.103 1.00 16.71 170 GLY A C 1
ATOM 666 O O . GLY A 1 90 ? 20.306 51.362 33.393 1.00 17.36 170 GLY A O 1
ATOM 667 N N . ALA A 1 91 ? 19.139 52.533 31.862 1.00 16.10 171 ALA A N 1
ATOM 668 C CA . ALA A 1 91 ? 20.026 52.130 30.761 1.00 15.61 171 ALA A CA 1
ATOM 669 C C . ALA A 1 91 ? 21.391 52.818 30.861 1.00 17.09 171 ALA A C 1
ATOM 670 O O . ALA A 1 91 ? 21.572 53.770 31.659 1.00 16.84 171 ALA A O 1
ATOM 672 N N . THR A 1 92 ? 22.353 52.329 30.082 1.00 16.96 172 THR A N 1
ATOM 673 C CA . THR A 1 92 ? 23.670 52.989 29.980 1.00 18.47 172 THR A CA 1
ATOM 674 C C . THR A 1 92 ? 23.972 53.384 28.553 1.00 17.97 172 THR A C 1
ATOM 675 O O . THR A 1 92 ? 23.492 52.726 27.638 1.00 17.77 172 THR A O 1
ATOM 679 N N . MET A 1 93 ? 24.733 54.472 28.376 1.00 16.74 173 MET A N 1
ATOM 680 C CA . MET A 1 93 ? 25.110 54.944 27.052 1.00 16.62 173 MET A CA 1
ATOM 681 C C . MET A 1 93 ? 26.462 55.645 27.139 1.00 17.24 173 MET A C 1
ATOM 682 O O . MET A 1 93 ? 26.574 56.827 26.851 1.00 16.99 173 MET A O 1
ATOM 687 N N . MET A 1 94 ? 27.482 54.884 27.539 1.00 17.00 174 MET A N 1
ATOM 688 C CA . MET A 1 94 ? 28.864 55.394 27.645 1.00 18.38 174 MET A CA 1
ATOM 689 C C . MET A 1 94 ? 29.602 55.633 26.337 1.00 18.57 174 MET A C 1
ATOM 690 O O . MET A 1 94 ? 29.320 55.016 25.284 1.00 16.28 174 MET A O 1
ATOM 695 N N . GLY A 1 95 ? 30.561 56.548 26.420 1.00 18.43 175 GLY A N 1
ATOM 696 C CA . GLY A 1 95 ? 31.444 56.846 25.292 1.00 19.82 175 GLY A CA 1
ATOM 697 C C . GLY A 1 95 ? 30.765 57.497 24.107 1.00 21.10 175 GLY A C 1
ATOM 698 O O . GLY A 1 95 ? 29.761 58.186 24.246 1.00 20.66 175 GLY A O 1
ATOM 699 N N . ASN A 1 96 ? 31.365 57.252 22.952 1.00 22.77 176 ASN A N 1
ATOM 700 C CA . ASN A 1 96 ? 31.021 57.804 21.655 1.00 24.99 176 ASN A CA 1
ATOM 701 C C . ASN A 1 96 ? 29.721 57.260 21.065 1.00 25.07 176 ASN A C 1
ATOM 702 O O . ASN A 1 96 ? 29.714 56.770 19.929 1.00 26.25 176 ASN A O 1
ATOM 707 N N . THR A 1 97 ? 28.641 57.351 21.821 1.00 25.65 177 THR A N 1
ATOM 708 C CA . THR A 1 97 ? 27.314 56.950 21.344 1.00 26.24 177 THR A CA 1
ATOM 709 C C . THR A 1 97 ? 26.761 58.176 20.639 1.00 26.14 177 THR A C 1
ATOM 710 O O . THR A 1 97 ? 26.911 59.299 21.144 1.00 28.50 177 THR A O 1
ATOM 714 N N . SER A 1 98 ? 26.137 57.993 19.483 1.00 23.69 178 SER A N 1
ATOM 715 C CA . SER A 1 98 ? 25.472 59.123 18.836 1.00 22.09 178 SER A CA 1
ATOM 716 C C . SER A 1 98 ? 23.970 58.929 18.839 1.00 20.88 178 SER A C 1
ATOM 717 O O . SER A 1 98 ? 23.503 57.884 18.437 1.00 18.74 178 SER A O 1
ATOM 720 N N . PHE A 1 99 ? 23.223 59.931 19.310 1.00 20.24 179 PHE A N 1
ATOM 721 C CA . PHE A 1 99 ? 21.743 59.945 19.164 1.00 20.89 179 PHE A CA 1
ATOM 722 C C . PHE A 1 99 ? 21.282 60.978 18.117 1.00 20.66 179 PHE A C 1
ATOM 723 O O . PHE A 1 99 ? 20.092 61.282 18.025 1.00 20.72 179 PHE A O 1
ATOM 731 N N . LYS A 1 100 ? 22.217 61.511 17.321 1.00 20.84 180 LYS A N 1
ATOM 732 C CA . LYS A 1 100 ? 21.881 62.556 16.332 1.00 20.67 180 LYS A CA 1
ATOM 733 C C . LYS A 1 100 ? 20.689 62.189 15.448 1.00 19.38 180 LYS A C 1
ATOM 734 O O . LYS A 1 100 ? 20.672 61.119 14.806 1.00 18.96 180 LYS A O 1
ATOM 740 N N . GLY A 1 101 ? 19.681 63.065 15.413 1.00 18.25 181 GLY A N 1
ATOM 741 C CA . GLY A 1 101 ? 18.549 62.839 14.530 1.00 17.78 181 GLY A CA 1
ATOM 742 C C . GLY A 1 101 ? 17.458 61.970 15.145 1.00 17.35 181 GLY A C 1
ATOM 743 O O . GLY A 1 101 ? 16.392 61.808 14.543 1.00 16.63 181 GLY A O 1
ATOM 744 N N . SER A 1 102 ? 17.699 61.424 16.343 1.00 17.30 182 SER A N 1
ATOM 745 C CA . SER A 1 102 ? 16.727 60.513 16.949 1.00 17.91 182 SER A CA 1
ATOM 746 C C . SER A 1 102 ? 15.510 61.246 17.514 1.00 18.19 182 SER A C 1
ATOM 747 O O . SER A 1 102 ? 15.600 62.409 17.927 1.00 18.89 182 SER A O 1
ATOM 750 N N . ASN A 1 103 ? 14.368 60.582 17.458 1.00 18.08 183 ASN A N 1
ATOM 751 C CA . ASN A 1 103 ? 13.144 61.143 18.023 1.00 18.93 183 ASN A CA 1
ATOM 752 C C . ASN A 1 103 ? 12.974 60.593 19.418 1.00 18.83 183 ASN A C 1
ATOM 753 O O . ASN A 1 103 ? 12.763 59.394 19.584 1.00 19.04 183 ASN A O 1
ATOM 758 N N . ILE A 1 104 ? 13.064 61.455 20.430 1.00 18.39 184 ILE A N 1
ATOM 759 C CA . ILE A 1 104 ? 12.973 61.020 21.825 1.00 19.00 184 ILE A CA 1
ATOM 760 C C . ILE A 1 104 ? 11.745 61.563 22.559 1.00 19.89 184 ILE A C 1
ATOM 761 O O . ILE A 1 104 ? 11.771 61.681 23.789 1.00 20.46 184 ILE A O 1
ATOM 766 N N . THR A 1 105 ? 10.711 61.868 21.788 1.00 21.24 185 THR A N 1
ATOM 767 C CA . THR A 1 105 ? 9.455 62.400 22.326 1.00 23.25 185 THR A CA 1
ATOM 768 C C . THR A 1 105 ? 8.882 61.356 23.256 1.00 22.92 185 THR A C 1
ATOM 769 O O . THR A 1 105 ? 8.530 60.259 22.808 1.00 24.31 185 THR A O 1
ATOM 773 N N . GLY A 1 106 ? 8.793 61.690 24.541 1.00 23.14 186 GLY A N 1
ATOM 774 C CA . GLY A 1 106 ? 8.213 60.802 25.549 1.00 21.66 186 GLY A CA 1
ATOM 775 C C . GLY A 1 106 ? 9.131 59.668 25.972 1.00 21.16 186 GLY A C 1
ATOM 776 O O . GLY A 1 106 ? 8.732 58.779 26.709 1.00 20.91 186 GLY A O 1
ATOM 777 N N . ALA A 1 107 ? 10.397 59.703 25.553 1.00 20.22 187 ALA A N 1
ATOM 778 C CA . ALA A 1 107 ? 11.365 58.731 26.074 1.00 19.72 187 ALA A CA 1
ATOM 779 C C . ALA A 1 107 ? 11.673 58.934 27.569 1.00 19.79 187 ALA A C 1
ATOM 780 O O . ALA A 1 107 ? 11.727 60.065 28.065 1.00 21.11 187 ALA A O 1
ATOM 782 N N . ASP A 1 108 ? 11.912 57.865 28.295 1.00 19.32 188 ASP A N 1
ATOM 783 C CA . ASP A 1 108 ? 12.240 58.012 29.703 1.00 19.35 188 ASP A CA 1
ATOM 784 C C . ASP A 1 108 ? 13.705 57.682 30.018 1.00 18.69 188 ASP A C 1
ATOM 785 O O . ASP A 1 108 ? 14.124 56.528 29.993 1.00 17.05 188 ASP A O 1
ATOM 790 N N . PHE A 1 109 ? 14.492 58.721 30.349 1.00 17.67 189 PHE A N 1
ATOM 791 C CA . PHE A 1 109 ? 15.909 58.581 30.612 1.00 16.53 189 PHE A CA 1
ATOM 792 C C . PHE A 1 109 ? 16.299 58.584 32.120 1.00 18.14 189 PHE A C 1
ATOM 793 O O . PHE A 1 109 ? 17.422 58.918 32.451 1.00 17.71 189 PHE A O 1
ATOM 801 N N . THR A 1 110 ? 15.382 58.199 33.015 1.00 19.13 190 THR A N 1
ATOM 802 C CA . THR A 1 110 ? 15.732 58.050 34.456 1.00 21.05 190 THR A CA 1
ATOM 803 C C . THR A 1 110 ? 16.960 57.260 34.783 1.00 21.91 190 THR A C 1
ATOM 804 O O . THR A 1 110 ? 17.135 56.109 34.333 1.00 20.93 190 THR A O 1
ATOM 808 N N . ASP A 1 111 ? 17.805 57.847 35.632 1.00 21.48 191 ASP A N 1
ATOM 809 C CA . ASP A 1 111 ? 19.041 57.222 36.086 1.00 23.31 191 ASP A CA 1
ATOM 810 C C . ASP A 1 111 ? 19.921 56.773 34.931 1.00 22.74 191 ASP A C 1
ATOM 811 O O . ASP A 1 111 ? 20.778 55.910 35.104 1.00 24.17 191 ASP A O 1
ATOM 816 N N . VAL A 1 112 ? 19.729 57.364 33.753 1.00 21.85 192 VAL A N 1
ATOM 817 C CA . VAL A 1 112 ? 20.681 57.117 32.696 1.00 21.00 192 VAL A CA 1
ATOM 818 C C . VAL A 1 112 ? 21.782 58.125 32.954 1.00 21.94 192 VAL A C 1
ATOM 819 O O . VAL A 1 112 ? 21.520 59.351 32.883 1.00 21.31 192 VAL A O 1
ATOM 823 N N . PRO A 1 113 ? 22.987 57.629 33.285 1.00 21.78 193 PRO A N 1
ATOM 824 C CA . PRO A 1 113 ? 24.109 58.543 33.490 1.00 22.09 193 PRO A CA 1
ATOM 825 C C . PRO A 1 113 ? 24.433 59.207 32.142 1.00 21.41 193 PRO A C 1
ATOM 826 O O . PRO A 1 113 ? 24.443 58.545 31.111 1.00 20.74 193 PRO A O 1
ATOM 830 N N . LEU A 1 114 ? 24.636 60.514 32.145 1.00 19.94 194 LEU A N 1
ATOM 831 C CA . LEU A 1 114 ? 24.987 61.191 30.906 1.00 19.71 194 LEU A CA 1
ATOM 832 C C . LEU A 1 114 ? 26.137 62.149 31.175 1.00 19.45 194 LEU A C 1
ATOM 833 O O . LEU A 1 114 ? 26.203 62.750 32.245 1.00 20.03 194 LEU A O 1
ATOM 838 N N . ARG A 1 115 ? 27.026 62.270 30.209 1.00 18.86 195 ARG A N 1
ATOM 839 C CA . ARG A 1 115 ? 27.967 63.381 30.197 1.00 20.43 195 ARG A CA 1
ATOM 840 C C . ARG A 1 115 ? 27.222 64.671 29.872 1.00 21.13 195 ARG A C 1
ATOM 841 O O . ARG A 1 115 ? 26.182 64.663 29.182 1.00 20.30 195 ARG A O 1
ATOM 849 N N . ASP A 1 116 ? 27.754 65.781 30.380 1.00 22.37 196 ASP A N 1
ATOM 850 C CA . ASP A 1 116 ? 27.280 67.106 29.985 1.00 23.37 196 ASP A CA 1
ATOM 851 C C . ASP A 1 116 ? 26.942 67.227 28.497 1.00 21.87 196 ASP A C 1
ATOM 852 O O . ASP A 1 116 ? 25.834 67.647 28.162 1.00 21.53 196 ASP A O 1
ATOM 857 N N . ASP A 1 117 ? 27.861 66.846 27.607 1.00 21.30 197 ASP A N 1
ATOM 858 C CA . ASP A 1 117 ? 27.632 66.988 26.170 1.00 20.62 197 ASP A CA 1
ATOM 859 C C . ASP A 1 117 ? 26.451 66.171 25.624 1.00 19.48 197 ASP A C 1
ATOM 860 O O . ASP A 1 117 ? 25.749 66.625 24.732 1.00 18.38 197 ASP A O 1
ATOM 865 N N . GLN A 1 118 ? 26.266 64.954 26.158 1.00 18.65 198 GLN A N 1
ATOM 866 C CA . GLN A 1 118 ? 25.127 64.108 25.803 1.00 17.29 198 GLN A CA 1
ATOM 867 C C . GLN A 1 118 ? 23.822 64.734 26.304 1.00 16.63 198 GLN A C 1
ATOM 868 O O . GLN A 1 118 ? 22.819 64.774 25.571 1.00 15.98 198 GLN A O 1
ATOM 874 N N . ARG A 1 119 ? 23.835 65.216 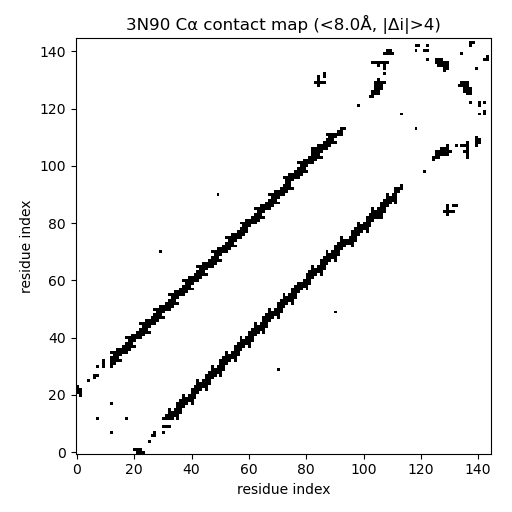27.549 1.00 16.48 199 ARG A N 1
ATOM 875 C CA . ARG A 1 119 ? 22.648 65.868 28.106 1.00 17.53 199 ARG A CA 1
ATOM 876 C C . ARG A 1 119 ? 22.303 67.141 27.311 1.00 16.97 199 ARG A C 1
ATOM 877 O O . ARG A 1 119 ? 21.131 67.425 27.039 1.00 16.47 199 ARG A O 1
ATOM 885 N N . VAL A 1 120 ? 23.329 67.885 26.908 1.00 16.86 200 VAL A N 1
ATOM 886 C CA . VAL A 1 120 ? 23.096 69.097 26.126 1.00 16.66 200 VAL A CA 1
ATOM 887 C C . VAL A 1 120 ? 22.387 68.796 24.807 1.00 16.90 200 VAL A C 1
ATOM 888 O O . VAL A 1 120 ? 21.416 69.479 24.455 1.00 17.12 200 VAL A O 1
ATOM 892 N N . TYR A 1 121 ? 22.836 67.763 24.090 1.00 16.42 201 TYR A N 1
ATOM 893 C CA . TYR A 1 121 ? 22.232 67.430 22.818 1.00 17.09 201 TYR A CA 1
ATOM 894 C C . TYR A 1 121 ? 20.797 66.910 23.004 1.00 16.75 201 TYR A C 1
ATOM 895 O O . TYR A 1 121 ? 19.843 67.345 22.351 1.00 15.56 201 TYR A O 1
ATOM 904 N N . LEU A 1 122 ? 20.672 65.932 23.893 1.00 15.76 202 LEU A N 1
ATOM 905 C CA . LEU A 1 122 ? 19.376 65.308 24.102 1.00 15.55 202 LEU A CA 1
ATOM 906 C C . LEU A 1 122 ? 18.326 66.336 24.533 1.00 15.51 202 LEU A C 1
ATOM 907 O O . LEU A 1 122 ? 17.181 66.277 24.068 1.00 16.90 202 LEU A O 1
ATOM 912 N N . CYS A 1 123 ? 18.741 67.279 25.383 1.00 15.70 203 CYS A N 1
ATOM 913 C CA . CYS A 1 123 ? 17.848 68.342 25.891 1.00 16.02 203 CYS A CA 1
ATOM 914 C C . CYS A 1 123 ? 17.425 69.330 24.810 1.00 17.32 203 CYS A C 1
ATOM 915 O O . CYS A 1 123 ? 16.417 70.021 24.989 1.00 19.10 203 CYS A O 1
ATOM 918 N N . LYS A 1 124 ? 18.184 69.409 23.712 1.00 16.81 204 LYS A N 1
ATOM 919 C CA . LYS A 1 124 ? 17.790 70.243 22.584 1.00 17.95 204 LYS A CA 1
ATOM 920 C C . LYS A 1 124 ? 16.650 69.620 21.855 1.00 19.52 204 LYS A C 1
ATOM 921 O O . LYS A 1 124 ? 15.892 70.321 21.183 1.00 19.97 204 LYS A O 1
ATOM 927 N N . VAL A 1 125 ? 16.564 68.291 21.902 1.00 19.81 205 VAL A N 1
ATOM 928 C CA . VAL A 1 125 ? 15.535 67.629 21.110 1.00 22.05 205 VAL A CA 1
ATOM 929 C C . VAL A 1 125 ? 14.463 66.978 21.990 1.00 22.12 205 VAL A C 1
ATOM 930 O O . VAL A 1 125 ? 13.568 66.333 21.441 1.00 24.29 205 VAL A O 1
ATOM 934 N N . ALA A 1 126 ? 14.557 67.159 23.323 1.00 21.49 206 ALA A N 1
ATOM 935 C CA . ALA A 1 126 ? 13.697 66.491 24.314 1.00 22.22 206 ALA A CA 1
ATOM 936 C C . ALA A 1 126 ? 12.363 67.167 24.581 1.00 24.10 206 ALA A C 1
ATOM 937 O O . ALA A 1 126 ? 12.296 68.375 24.861 1.00 24.64 206 ALA A O 1
ATOM 939 N N . ASP A 1 127 ? 11.306 66.364 24.519 1.00 25.77 207 ASP A N 1
ATOM 940 C CA . ASP A 1 127 ? 9.966 66.814 24.884 1.00 27.84 207 ASP A CA 1
ATOM 941 C C . ASP A 1 127 ? 9.034 65.637 25.217 1.00 27.57 207 ASP A C 1
ATOM 942 O O . ASP A 1 127 ? 9.417 64.476 25.102 1.00 26.63 207 ASP A O 1
ATOM 947 N N . GLY A 1 128 ? 7.834 65.937 25.699 1.00 28.24 208 GLY A N 1
ATOM 948 C CA . GLY A 1 128 ? 6.835 64.898 25.845 1.00 27.80 208 GLY A CA 1
ATOM 949 C C . GLY A 1 128 ? 6.811 64.208 27.171 1.00 28.08 208 GLY A C 1
ATOM 950 O O . GLY A 1 128 ? 7.679 64.429 28.057 1.00 28.10 208 GLY A O 1
ATOM 951 N N . VAL A 1 129 ? 5.791 63.357 27.306 1.00 27.57 209 VAL A N 1
ATOM 952 C CA . VAL A 1 129 ? 5.610 62.536 28.478 1.00 28.33 209 VAL A CA 1
ATOM 953 C C . VAL A 1 129 ? 5.506 61.104 27.985 1.00 27.33 209 VAL A C 1
ATOM 954 O O . VAL A 1 129 ? 4.891 60.830 26.955 1.00 27.32 209 VAL A O 1
ATOM 95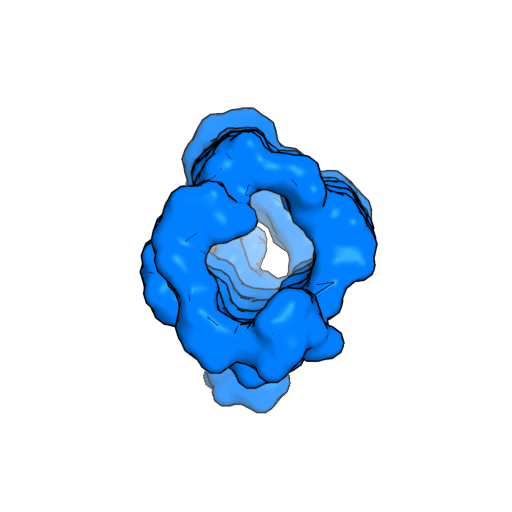8 N N . ASN A 1 130 ? 6.115 60.223 28.743 1.00 27.41 210 ASN A N 1
ATOM 959 C CA . ASN A 1 130 ? 6.151 58.804 28.419 1.00 27.51 210 ASN A CA 1
ATOM 960 C C . ASN A 1 130 ? 4.765 58.171 28.576 1.00 27.74 210 ASN A C 1
ATOM 961 O O . ASN A 1 130 ? 4.265 58.097 29.708 1.00 29.19 210 ASN A O 1
ATOM 966 N N . ALA A 1 131 ? 4.169 57.736 27.457 1.00 27.48 211 ALA A N 1
ATOM 967 C CA . ALA A 1 131 ? 2.816 57.112 27.437 1.00 27.26 211 ALA A CA 1
ATOM 968 C C . ALA A 1 131 ? 2.676 56.040 28.493 1.00 26.83 211 ALA A C 1
ATOM 969 O O . ALA A 1 131 ? 1.554 55.694 28.877 1.00 27.04 211 ALA A O 1
ATOM 971 N N . THR A 1 132 ? 3.817 55.501 28.927 1.00 26.74 212 THR A N 1
ATOM 972 C CA . THR A 1 132 ? 3.887 54.397 29.889 1.00 26.92 212 THR A CA 1
ATOM 973 C C . THR A 1 132 ? 4.102 54.867 31.312 1.00 26.99 212 THR A C 1
ATOM 974 O O . THR A 1 132 ? 3.382 54.443 32.209 1.00 26.84 212 THR A O 1
ATOM 978 N N . THR A 1 133 ? 5.066 55.763 31.531 1.00 27.25 213 THR A N 1
ATOM 979 C CA . THR A 1 133 ? 5.438 56.139 32.899 1.00 27.49 213 THR A CA 1
ATOM 980 C C . THR A 1 133 ? 4.912 57.516 33.356 1.00 27.47 213 THR A C 1
ATOM 981 O O . THR A 1 133 ? 4.935 57.825 34.537 1.00 27.92 213 THR A O 1
ATOM 985 N N . GLY A 1 134 ? 4.479 58.356 32.436 1.00 28.23 214 GLY A N 1
ATOM 986 C CA . GLY A 1 134 ? 4.081 59.702 32.853 1.00 29.19 214 GLY A CA 1
ATOM 987 C C . GLY A 1 134 ? 5.234 60.503 33.484 1.00 29.83 214 GLY A C 1
ATOM 988 O O . GLY A 1 134 ? 5.014 61.476 34.232 1.00 29.99 214 GLY A O 1
ATOM 989 N N . ASN A 1 135 ? 6.468 60.073 33.227 1.00 29.35 215 ASN A N 1
ATOM 990 C CA . ASN A 1 135 ? 7.637 60.899 33.535 1.00 28.64 215 ASN A CA 1
ATOM 991 C C . ASN A 1 135 ? 7.878 61.867 32.372 1.00 28.35 215 ASN A C 1
ATOM 992 O O . ASN A 1 135 ? 7.638 61.544 31.198 1.00 29.08 215 ASN A O 1
ATOM 997 N N . ALA A 1 136 ? 8.292 63.090 32.679 1.00 26.66 216 ALA A N 1
ATOM 998 C CA . ALA A 1 136 ? 8.463 64.059 31.604 1.00 25.42 216 ALA A CA 1
ATOM 999 C C . ALA A 1 136 ? 9.886 63.907 31.082 1.00 23.75 216 ALA A C 1
ATOM 1000 O O . ALA A 1 136 ? 10.825 63.844 31.882 1.00 23.24 216 ALA A O 1
ATOM 1002 N N . THR A 1 137 ? 10.036 63.815 29.757 1.00 22.92 217 THR A N 1
ATOM 1003 C CA . THR A 1 137 ? 11.338 63.415 29.163 1.00 22.97 217 THR A CA 1
ATOM 1004 C C . THR A 1 137 ? 12.421 64.353 29.622 1.00 22.08 217 THR A C 1
ATOM 1005 O O . THR A 1 137 ? 13.463 63.911 30.062 1.00 22.40 217 THR A O 1
ATOM 1009 N N . ARG A 1 138 ? 12.112 65.647 29.595 1.00 23.09 218 ARG A N 1
ATOM 1010 C CA . ARG A 1 138 ? 13.010 66.723 30.062 1.00 23.12 218 ARG A CA 1
ATOM 1011 C C . ARG A 1 138 ? 13.400 66.613 31.522 1.00 23.14 218 ARG A C 1
ATOM 1012 O O . ARG A 1 138 ? 14.513 66.980 31.879 1.00 22.87 218 ARG A O 1
ATOM 1020 N N . ASP A 1 139 ? 12.481 66.133 32.373 1.00 22.74 219 ASP A N 1
ATOM 1021 C CA . ASP A 1 139 ? 12.794 65.926 33.789 0.50 22.44 219 ASP A CA 1
ATOM 1022 C C . ASP A 1 139 ? 13.703 64.745 34.008 1.00 22.61 219 ASP A C 1
ATOM 1023 O O . ASP A 1 139 ? 14.624 64.798 34.829 1.00 23.92 219 ASP A O 1
ATOM 1028 N N . THR A 1 140 ? 13.457 63.646 33.284 1.00 23.11 220 THR A N 1
ATOM 1029 C CA . THR A 1 140 ? 14.309 62.477 33.414 1.00 23.78 220 THR A CA 1
ATOM 1030 C C . THR A 1 140 ? 15.710 62.819 32.967 1.00 21.93 220 THR A C 1
ATOM 1031 O O . THR A 1 140 ? 16.671 62.257 33.474 1.00 23.21 220 THR A O 1
ATOM 1035 N N . LEU A 1 141 ? 15.804 63.767 32.033 1.00 21.39 221 LEU A N 1
ATOM 1036 C CA . LEU A 1 141 ? 17.086 64.255 31.517 1.00 20.38 221 LEU A CA 1
ATOM 1037 C C . LEU A 1 141 ? 17.649 65.413 32.339 1.00 20.60 221 LEU A C 1
ATOM 1038 O O . LEU A 1 141 ? 18.802 65.794 32.159 1.00 19.66 221 LEU A O 1
ATOM 1043 N N . LEU A 1 142 ? 16.812 65.972 33.218 1.00 22.26 222 LEU A N 1
ATOM 1044 C CA . LEU A 1 142 ? 17.216 67.068 34.105 1.00 22.61 222 LEU A CA 1
ATOM 1045 C C . LEU A 1 142 ? 17.698 68.249 33.280 1.00 23.39 222 LEU A C 1
ATOM 1046 O O . LEU A 1 142 ? 18.787 68.806 33.520 1.00 23.94 222 LEU A O 1
ATOM 1051 N N . CYS A 1 143 ? 16.881 68.623 32.298 1.00 23.71 223 CYS A N 1
ATOM 1052 C CA . CYS A 1 143 ? 17.260 69.692 31.389 1.00 24.95 223 CY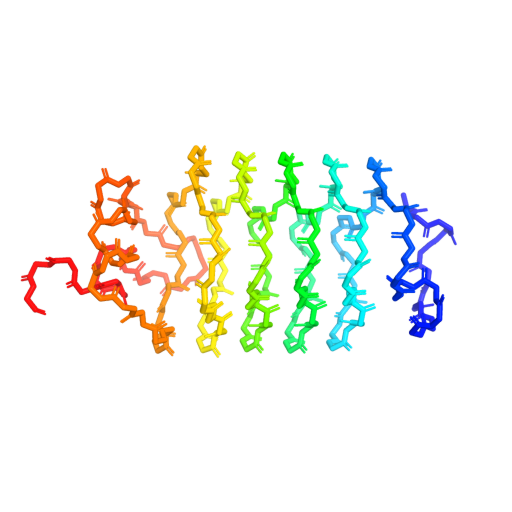S A CA 1
ATOM 1053 C C . CYS A 1 143 ? 17.340 71.047 32.082 1.00 27.07 223 CYS A C 1
ATOM 1054 O O . CYS A 1 143 ? 18.263 71.804 31.808 1.00 27.19 223 CYS A O 1
ATOM 1057 N N . ASN A 1 144 ? 16.413 71.298 33.011 1.00 29.19 224 ASN A N 1
ATOM 1058 C CA . ASN A 1 144 ? 16.231 72.628 33.594 1.00 32.05 224 ASN A CA 1
ATOM 1059 C C . ASN A 1 144 ? 16.456 72.649 35.124 1.00 33.12 224 ASN A C 1
ATOM 1060 O O . ASN A 1 144 ? 15.717 73.311 35.878 1.00 33.96 224 ASN A O 1
ATOM 1065 N N . LEU A 1 145 ? 17.482 71.910 35.554 1.00 33.70 225 LEU A N 1
ATOM 1066 C CA . LEU A 1 145 ? 18.128 72.041 36.890 1.00 34.84 225 LEU A CA 1
ATOM 1067 C C . LEU A 1 145 ? 18.807 70.765 37.386 1.00 34.81 225 LEU A C 1
ATOM 1068 O O . LEU A 1 145 ? 18.161 69.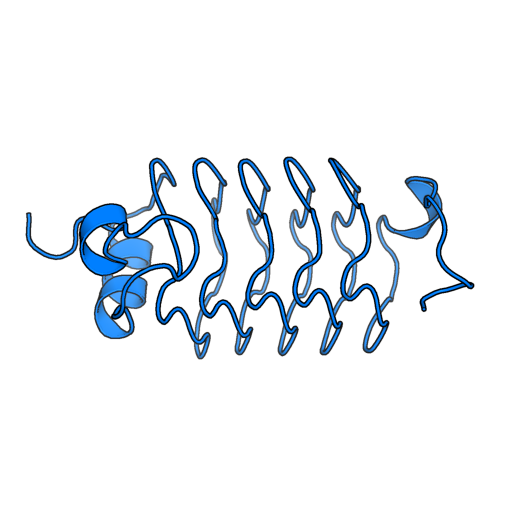729 37.533 1.00 36.64 225 LEU A O 1
#

InterPro domains:
  IPR001646 Pentapeptide repeat [PF00805] (131-170)
  IPR044213 Thylakoid lumenal 15kDa protein 1-like [PTHR47200] (1-224)

Solvent-accessible surface area: 6795 Å² total; per-residue (Å²): 96,20,152,73,24,48,136,19,48,74,40,50,0,130,44,77,97,8,44,50,81,56,0,46,56,23,95,2,94,163,12,37,0,100,81,2,73,0,93,107,1,46,0,111,23,0,103,0,51,28,0,28,0,66,69,2,30,0,17,33,1,39,0,8,74,2,22,0,89,41,0,33,0,2,50,0,50,0,26,148,1,54,0,34,30,0,14,0,75,34,0,41,4,124,32,114,18,44,15,148,45,8,67,2,56,2,0,1,1,42,117,7,88,24,102,122,88,22,57,86,69,4,21,156,60,7,73,33,92,2,76,94,53,56,64,35,0,79,92,19,0,108,31,108,197

B-factor: mean 20.3, std 7.17, range [8.65, 47.47]

Foldseek 3Di:
DAVPADPDDLVRQDLEAQACAECDCHEQAQRENANYEHHQYEHHLYEHHNHECHLYENHCYECDNYAQDQYECANYAQDLYEHHLYEHANYEHDDPYDHHNYQCAQYAQAPHDDDPVRLVVCLVRAAHHRPPPRDTNCVSSVVPD

CATH classification: 2.160.20.80

GO terms:
  GO:0031977 thylakoid lumen (C, HDA)
  GO:0005829 cytosol (C, HDA)
  GO:0009507 chloroplast (C, HDA)
  GO:0009534 chloroplast thylakoid (C, HDA)
  GO:0009535 chloroplast thylakoid membrane (C, HDA)
  GO:0009579 thylakoid (C, HDA)
  GO:0005515 protein binding (F, IPI)
  GO:0009543 chloroplast thylakoid lumen (C, IDA)
  GO:0009543 chloroplast thylakoid lumen (C, HDA)